Protein AF-A0A5B7ESR0-F1 (afdb_monomer_lite)

pLDDT: mean 87.32, std 8.16, range [59.41, 95.38]

Sequence (45 aa):
MCIIETKLKVEIHVNFKEEGYNSWRRDRKGKGGGGVLIIVCDNMW

Structure (mmCIF, N/CA/C/O backbone):
data_AF-A0A5B7ESR0-F1
#
_entry.id   AF-A0A5B7ESR0-F1
#
loop_
_atom_site.group_PDB
_atom_site.id
_atom_site.type_symbol
_atom_site.label_atom_id
_atom_site.label_alt_id
_atom_site.label_comp_id
_atom_site.label_asym_id
_atom_site.label_entity_id
_atom_site.label_seq_id
_atom_site.pdbx_PDB_ins_code
_atom_site.Cartn_x
_atom_site.Cartn_y
_atom_site.Cartn_z
_atom_site.occupancy
_atom_site.B_iso_or_equiv
_atom_site.auth_seq_id
_atom_site.auth_comp_id
_atom_site.auth_asym_id
_atom_site.auth_atom_id
_atom_site.pdbx_PDB_model_num
ATOM 1 N N . MET A 1 1 ? -10.666 4.430 1.301 1.00 93.38 1 MET A N 1
ATOM 2 C CA . MET A 1 1 ? -9.764 5.388 0.626 1.00 93.38 1 MET A CA 1
ATOM 3 C C . MET A 1 1 ? -8.901 4.644 -0.386 1.00 93.38 1 MET A C 1
ATOM 5 O O . MET A 1 1 ? -8.468 3.538 -0.088 1.00 93.38 1 MET A O 1
ATOM 9 N N . CYS A 1 2 ? -8.671 5.209 -1.573 1.00 95.19 2 CYS A N 1
ATOM 10 C CA . CYS A 1 2 ? -7.813 4.615 -2.603 1.00 95.19 2 CYS A CA 1
ATOM 11 C C . CYS A 1 2 ? -6.765 5.642 -3.040 1.00 95.19 2 CYS A C 1
ATOM 13 O O . CYS A 1 2 ? -7.124 6.763 -3.396 1.00 95.19 2 CYS A O 1
ATOM 15 N N . ILE A 1 3 ? -5.491 5.260 -2.995 1.00 94.19 3 ILE A N 1
ATOM 16 C CA . ILE A 1 3 ? -4.353 6.086 -3.400 1.00 94.19 3 ILE A CA 1
ATOM 17 C C . ILE A 1 3 ? -3.672 5.384 -4.574 1.00 94.19 3 ILE A C 1
ATOM 19 O O . ILE A 1 3 ? -3.228 4.242 -4.450 1.00 94.19 3 ILE A O 1
ATOM 23 N N . ILE A 1 4 ? -3.597 6.067 -5.714 1.00 93.81 4 ILE A N 1
ATOM 24 C CA . ILE A 1 4 ? -2.950 5.583 -6.941 1.00 93.81 4 ILE A CA 1
ATOM 25 C C . ILE A 1 4 ? -1.609 6.282 -7.152 1.00 93.81 4 ILE A C 1
ATOM 27 O O . ILE A 1 4 ? -1.365 7.335 -6.570 1.00 93.81 4 ILE A O 1
ATOM 31 N N . GLU A 1 5 ? -0.756 5.707 -8.004 1.00 94.12 5 GLU A N 1
ATOM 32 C CA . GLU A 1 5 ? 0.584 6.247 -8.281 1.00 94.12 5 GLU A CA 1
ATOM 33 C C . GLU A 1 5 ? 1.394 6.425 -6.987 1.00 94.12 5 GLU A C 1
ATOM 35 O O . GLU A 1 5 ? 2.047 7.445 -6.771 1.00 94.12 5 GLU A O 1
ATOM 40 N N . THR A 1 6 ? 1.356 5.414 -6.111 1.00 91.44 6 THR A N 1
ATOM 41 C CA . THR A 1 6 ? 2.090 5.432 -4.835 1.00 91.44 6 THR A CA 1
ATOM 42 C C . THR A 1 6 ? 3.602 5.506 -5.039 1.00 91.44 6 THR A C 1
ATOM 44 O O . THR A 1 6 ? 4.316 5.946 -4.141 1.00 91.44 6 THR A O 1
ATOM 47 N N . LYS A 1 7 ? 4.102 5.078 -6.212 1.00 90.75 7 LYS A N 1
ATOM 48 C CA . LYS A 1 7 ? 5.529 5.057 -6.590 1.00 90.75 7 LYS A CA 1
ATOM 49 C C . LYS A 1 7 ? 6.407 4.299 -5.590 1.00 90.75 7 LYS A C 1
ATOM 51 O O . LYS A 1 7 ? 7.626 4.477 -5.556 1.00 90.75 7 LYS A O 1
ATOM 56 N N . LEU A 1 8 ? 5.791 3.428 -4.792 1.00 89.12 8 LEU A N 1
ATOM 57 C CA . LEU A 1 8 ? 6.482 2.580 -3.837 1.00 89.12 8 LEU A CA 1
ATOM 58 C C . LEU A 1 8 ? 7.127 1.401 -4.561 1.00 89.12 8 LEU A C 1
ATOM 60 O O . LEU A 1 8 ? 6.594 0.861 -5.534 1.00 89.12 8 LEU A O 1
ATOM 64 N N . LYS A 1 9 ? 8.303 1.011 -4.069 1.00 87.62 9 LYS A N 1
ATOM 65 C CA . LYS A 1 9 ? 9.030 -0.176 -4.520 1.00 87.62 9 LYS A CA 1
ATOM 66 C C . LYS A 1 9 ? 8.776 -1.322 -3.549 1.00 87.62 9 LYS A C 1
ATOM 68 O O . LYS A 1 9 ? 8.684 -1.094 -2.347 1.00 87.62 9 LYS A O 1
ATOM 73 N N . VAL A 1 10 ? 8.764 -2.551 -4.065 1.00 81.56 10 VAL A N 1
ATOM 74 C CA . VAL A 1 10 ? 8.564 -3.767 -3.255 1.00 81.56 10 VAL A CA 1
ATOM 75 C C . VAL A 1 10 ? 9.597 -3.911 -2.130 1.00 81.56 10 VAL A C 1
ATOM 77 O O . VAL A 1 10 ? 9.276 -4.396 -1.056 1.00 81.56 10 VAL A O 1
ATOM 80 N N . GLU A 1 11 ? 10.819 -3.427 -2.352 1.00 85.06 11 GLU A N 1
ATOM 81 C CA . GLU A 1 11 ? 11.922 -3.456 -1.380 1.00 85.06 11 GLU A CA 1
ATOM 82 C C . GLU A 1 11 ? 11.697 -2.502 -0.193 1.00 85.06 11 GLU A C 1
ATOM 84 O O . GLU A 1 11 ? 12.271 -2.685 0.881 1.00 85.06 11 GLU A O 1
ATOM 89 N N . ILE A 1 12 ? 10.842 -1.490 -0.372 1.00 83.88 12 ILE A N 1
ATOM 90 C CA . ILE A 1 12 ? 10.506 -0.512 0.658 1.00 83.88 12 ILE A CA 1
ATOM 91 C C . ILE A 1 12 ? 9.407 -1.106 1.545 1.00 83.88 12 ILE A C 1
ATOM 93 O O . ILE A 1 12 ? 8.214 -1.124 1.209 1.00 83.88 12 ILE A O 1
ATOM 97 N N . HIS A 1 13 ? 9.825 -1.589 2.711 1.00 80.50 13 HIS A N 1
ATOM 98 C CA . HIS A 1 13 ? 8.936 -2.101 3.744 1.00 80.50 13 HIS A CA 1
ATOM 99 C C . HIS A 1 13 ? 8.398 -0.932 4.572 1.00 80.50 13 HIS A C 1
ATOM 101 O O . HIS A 1 13 ? 9.054 -0.437 5.483 1.00 80.50 13 HIS A O 1
ATOM 107 N N . VAL A 1 14 ? 7.195 -0.479 4.226 1.00 82.94 14 VAL A N 1
ATOM 108 C CA . VAL A 1 14 ? 6.438 0.526 4.981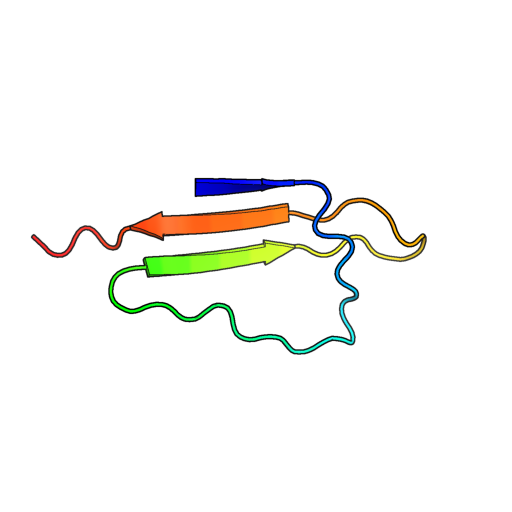 1.00 82.94 14 VAL A CA 1
ATOM 109 C C . VAL A 1 14 ? 5.158 -0.144 5.438 1.00 82.94 14 VAL A C 1
ATOM 111 O O . VAL A 1 14 ? 4.445 -0.731 4.620 1.00 82.94 14 VAL A O 1
ATOM 114 N N . ASN A 1 15 ? 4.891 -0.069 6.737 1.00 81.94 15 ASN A N 1
ATOM 115 C CA . ASN A 1 15 ? 3.673 -0.594 7.324 1.00 81.94 15 ASN A CA 1
ATOM 116 C C . ASN A 1 15 ? 2.619 0.517 7.393 1.00 81.94 15 ASN A C 1
ATOM 118 O O . ASN A 1 15 ? 2.766 1.459 8.165 1.00 81.94 15 ASN A O 1
ATOM 122 N N . PHE A 1 16 ? 1.564 0.400 6.589 1.00 81.81 16 PHE A N 1
ATOM 123 C CA . PHE A 1 16 ? 0.403 1.291 6.630 1.00 81.81 16 PHE A CA 1
ATOM 124 C C . PHE A 1 16 ? -0.636 0.706 7.589 1.00 81.81 16 PHE A C 1
ATOM 126 O O . PHE A 1 16 ? -1.698 0.256 7.157 1.00 81.81 16 PHE A O 1
ATOM 133 N N . LYS A 1 17 ? -0.294 0.622 8.876 1.00 84.88 17 LYS A N 1
ATOM 134 C CA . LYS A 1 17 ? -1.217 0.142 9.906 1.00 84.88 17 LYS A CA 1
ATOM 135 C C . LYS A 1 17 ? -1.764 1.335 10.673 1.00 84.88 17 LYS A C 1
ATOM 137 O O . LYS A 1 17 ? -1.013 1.992 11.383 1.00 84.88 17 LYS A O 1
ATOM 142 N N . GLU A 1 18 ? -3.057 1.564 10.514 1.00 87.88 18 GLU A N 1
ATOM 143 C CA . GLU A 1 18 ? -3.827 2.568 11.241 1.00 87.88 18 GLU A CA 1
ATOM 144 C C . GLU A 1 18 ? -4.908 1.841 12.047 1.00 87.88 18 GLU A C 1
ATOM 146 O O . GLU A 1 18 ? -5.420 0.809 11.605 1.00 87.88 18 GLU A O 1
ATOM 151 N N . GLU A 1 19 ? -5.221 2.319 13.249 1.00 91.06 19 GLU A N 1
ATOM 152 C CA . GLU A 1 19 ? -6.219 1.671 14.102 1.00 91.06 19 GLU A CA 1
ATOM 153 C C . GLU A 1 19 ? -7.617 1.764 13.476 1.00 91.06 19 GLU A C 1
ATOM 155 O O . GLU A 1 19 ? -8.044 2.829 13.037 1.00 91.06 19 GLU A O 1
ATOM 160 N N . GLY A 1 20 ? -8.331 0.635 13.413 1.00 92.69 20 GLY A N 1
ATOM 161 C CA . GLY A 1 20 ? -9.652 0.565 12.786 1.00 92.69 20 GLY A CA 1
ATOM 162 C C . GLY A 1 20 ? -9.625 0.641 11.258 1.00 92.69 20 GLY A C 1
ATOM 163 O O . GLY A 1 20 ? -10.659 0.918 10.655 1.00 92.69 20 GLY A O 1
ATOM 164 N N . TYR A 1 21 ? -8.472 0.412 10.617 1.00 92.50 21 TYR A N 1
ATOM 165 C CA . TYR A 1 21 ? -8.379 0.318 9.164 1.00 92.50 21 TYR A CA 1
ATOM 166 C C . TYR A 1 21 ? -7.504 -0.849 8.704 1.00 92.50 21 TYR A C 1
ATOM 168 O O . TYR A 1 21 ? -6.319 -0.951 9.030 1.00 92.50 21 TYR A O 1
ATOM 176 N N . ASN A 1 22 ? -8.050 -1.653 7.799 1.00 91.75 22 ASN A N 1
ATOM 177 C CA . ASN A 1 22 ? -7.279 -2.586 6.997 1.00 91.75 22 ASN A CA 1
ATOM 178 C C . ASN A 1 22 ? -6.692 -1.894 5.762 1.00 91.75 22 ASN A C 1
ATOM 180 O O . ASN A 1 22 ? -7.350 -1.088 5.096 1.00 91.75 22 ASN A O 1
ATOM 184 N N . SER A 1 23 ? -5.456 -2.250 5.407 1.00 92.62 23 SER A N 1
ATOM 185 C CA . SER A 1 23 ? -4.794 -1.737 4.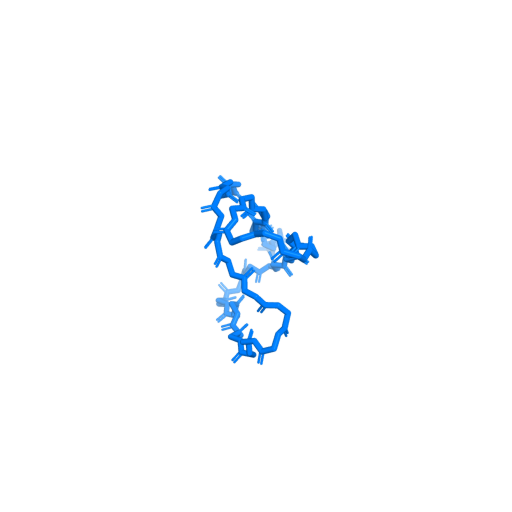211 1.00 92.62 23 SER A CA 1
ATOM 186 C C . SER A 1 23 ? -4.242 -2.851 3.319 1.00 92.62 23 SER A C 1
ATOM 188 O O . SER A 1 23 ? -3.705 -3.857 3.782 1.00 92.62 23 SER A O 1
ATOM 190 N N . TRP A 1 24 ? -4.366 -2.659 2.005 1.00 92.56 24 TRP A N 1
ATOM 191 C CA . TRP A 1 24 ? -3.802 -3.527 0.975 1.00 92.56 24 TRP A CA 1
ATOM 192 C C . TRP A 1 24 ? -2.976 -2.703 0.003 1.00 92.56 24 TRP A C 1
ATOM 194 O O . TRP A 1 24 ? -3.449 -1.716 -0.564 1.00 92.56 24 TRP A O 1
ATOM 204 N N . ARG A 1 25 ? -1.742 -3.144 -0.232 1.00 91.75 25 ARG A N 1
ATOM 205 C CA . ARG A 1 25 ? -0.791 -2.490 -1.128 1.00 91.75 25 ARG A CA 1
ATOM 206 C C . ARG A 1 25 ? -0.459 -3.398 -2.299 1.00 91.75 25 ARG A C 1
ATOM 208 O O . ARG A 1 25 ? -0.229 -4.593 -2.126 1.00 91.75 25 ARG A O 1
ATOM 215 N N . ARG A 1 26 ? -0.358 -2.815 -3.491 1.00 91.75 26 ARG A N 1
ATOM 216 C CA . ARG A 1 26 ? 0.2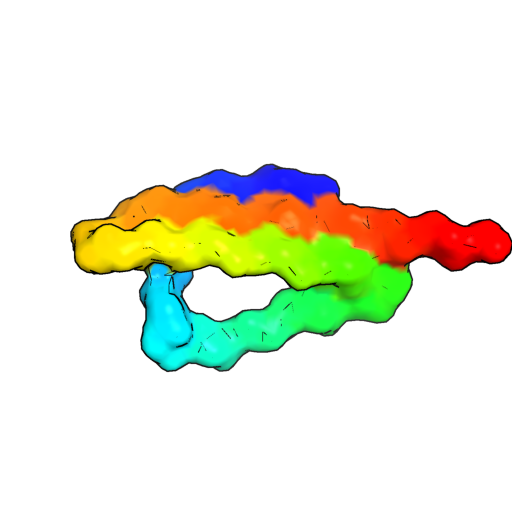25 -3.473 -4.657 1.00 91.75 26 ARG A CA 1
ATOM 217 C C . ARG A 1 26 ? 1.199 -2.530 -5.338 1.00 91.75 26 ARG A C 1
ATOM 219 O O . ARG A 1 26 ? 0.789 -1.541 -5.940 1.00 91.75 26 ARG A O 1
ATOM 226 N N . ASP A 1 27 ? 2.476 -2.881 -5.284 1.00 91.19 27 ASP A N 1
ATOM 227 C CA . ASP A 1 27 ? 3.530 -2.122 -5.951 1.00 91.19 27 ASP A CA 1
ATOM 228 C C . ASP A 1 27 ? 3.662 -2.547 -7.413 1.00 91.19 27 ASP A C 1
ATOM 230 O O . ASP A 1 27 ? 3.465 -3.715 -7.776 1.00 91.19 27 ASP A O 1
ATOM 234 N N . ARG A 1 28 ? 4.028 -1.597 -8.277 1.00 90.81 28 ARG A N 1
ATOM 235 C CA . ARG A 1 28 ? 4.382 -1.914 -9.660 1.00 90.81 28 ARG A CA 1
ATOM 236 C C . ARG A 1 28 ? 5.779 -2.534 -9.685 1.00 90.81 28 ARG A C 1
ATOM 238 O O . ARG A 1 28 ? 6.724 -1.986 -9.128 1.00 90.81 28 ARG A O 1
ATOM 245 N N . LYS A 1 29 ? 5.935 -3.656 -10.389 1.00 86.06 29 LYS A N 1
ATOM 246 C CA . LYS A 1 29 ? 7.259 -4.226 -10.675 1.00 86.06 29 LYS A CA 1
ATOM 247 C C . LYS A 1 29 ? 7.961 -3.405 -11.767 1.00 86.06 29 LYS A C 1
ATOM 249 O O . LYS A 1 29 ? 7.355 -3.102 -12.795 1.00 86.06 29 LYS A O 1
ATOM 254 N N . GLY A 1 30 ? 9.244 -3.094 -11.577 1.00 82.00 30 GLY A N 1
ATOM 255 C CA . GLY A 1 30 ? 10.081 -2.435 -12.586 1.00 82.00 30 GLY A CA 1
ATOM 256 C C . GLY A 1 30 ? 10.086 -0.902 -12.507 1.00 82.00 30 GLY A C 1
ATOM 257 O O . GLY A 1 30 ? 10.509 -0.341 -11.501 1.00 82.00 30 GLY A O 1
ATOM 258 N N . LYS A 1 31 ? 9.701 -0.219 -13.600 1.00 74.44 31 LYS A N 1
ATOM 259 C CA . LYS A 1 31 ? 9.812 1.252 -13.750 1.00 74.44 31 LYS A CA 1
ATOM 260 C C . LYS A 1 31 ? 9.095 1.995 -12.604 1.00 74.44 31 LYS A C 1
ATOM 262 O O . LYS A 1 31 ? 7.994 1.606 -12.231 1.00 74.44 31 LYS A O 1
ATOM 267 N N . GLY A 1 32 ? 9.700 3.080 -12.103 1.00 70.50 32 GLY A N 1
ATOM 268 C CA . GLY A 1 32 ? 9.337 3.805 -10.866 1.00 70.50 32 GLY A CA 1
ATOM 269 C C . GLY A 1 32 ? 8.037 4.627 -10.867 1.00 70.50 32 GLY A C 1
ATOM 270 O O . GLY A 1 32 ? 8.002 5.702 -10.277 1.00 70.50 32 GLY A O 1
ATOM 271 N N . GLY A 1 33 ? 6.989 4.150 -11.539 1.00 81.69 33 GLY A N 1
ATOM 272 C CA . GLY A 1 33 ? 5.642 4.734 -11.528 1.00 81.69 33 GLY A CA 1
ATOM 273 C C . GLY A 1 33 ? 4.588 3.700 -11.133 1.00 81.69 33 GLY A C 1
ATOM 274 O O . GLY A 1 33 ? 4.886 2.513 -11.051 1.00 81.69 33 GLY A O 1
ATOM 275 N N . GLY A 1 34 ? 3.339 4.111 -10.954 1.00 90.69 34 GLY A N 1
ATOM 276 C CA . GLY A 1 34 ? 2.226 3.230 -10.608 1.00 90.69 34 GLY A CA 1
ATOM 277 C C . GLY A 1 34 ? 2.204 2.793 -9.145 1.00 90.69 34 GLY A C 1
ATOM 278 O O . GLY A 1 34 ? 2.782 3.430 -8.266 1.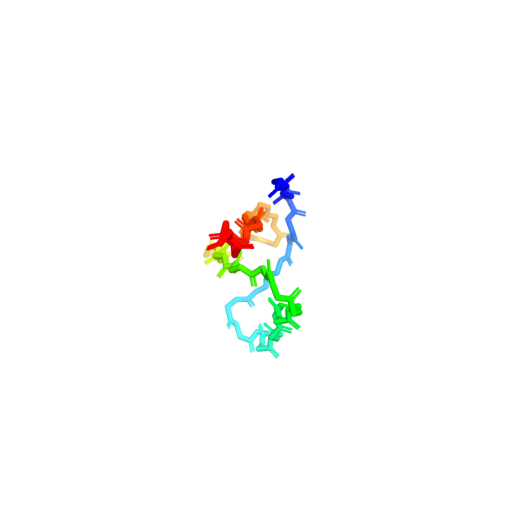00 90.69 34 GLY A O 1
ATOM 279 N N . GLY A 1 35 ? 1.500 1.689 -8.902 1.00 92.81 35 GLY A N 1
ATOM 280 C CA . GLY A 1 35 ? 1.209 1.189 -7.562 1.00 92.81 35 GLY A CA 1
ATOM 281 C C . GLY A 1 35 ? -0.116 1.722 -7.019 1.00 92.81 35 GLY A C 1
ATOM 282 O O . GLY A 1 35 ? -0.606 2.771 -7.441 1.00 92.81 35 GLY A O 1
ATOM 283 N N . VAL A 1 36 ? -0.715 0.954 -6.113 1.00 94.62 36 VAL A N 1
ATOM 284 C CA . VAL A 1 36 ? -1.985 1.287 -5.465 1.00 94.62 36 VAL A CA 1
ATOM 285 C C . VAL A 1 36 ? -1.946 0.901 -3.991 1.00 94.62 36 VAL A C 1
ATOM 287 O O . VAL A 1 36 ? -1.380 -0.131 -3.621 1.00 94.62 36 VAL A O 1
ATOM 290 N N . LEU A 1 37 ? -2.561 1.737 -3.163 1.00 94.38 37 LEU A N 1
ATOM 291 C CA . LEU A 1 37 ? -2.849 1.473 -1.762 1.00 94.38 37 LEU A CA 1
ATOM 292 C C . LEU A 1 37 ? -4.348 1.665 -1.534 1.00 94.38 37 LEU A C 1
ATOM 294 O O . LEU A 1 37 ? -4.911 2.718 -1.836 1.00 94.38 37 LEU A O 1
ATOM 298 N N . ILE A 1 38 ? -4.988 0.631 -1.006 1.00 95.38 38 ILE A N 1
ATOM 299 C CA . ILE A 1 38 ? -6.395 0.632 -0.627 1.00 95.38 38 ILE A CA 1
ATOM 300 C C . ILE A 1 38 ? -6.445 0.572 0.890 1.00 95.38 38 ILE A C 1
ATOM 302 O O . ILE A 1 38 ? -5.813 -0.291 1.488 1.00 95.38 38 ILE A O 1
ATOM 306 N N . ILE A 1 39 ? -7.197 1.481 1.498 1.00 94.69 39 ILE A N 1
ATOM 307 C CA . ILE A 1 39 ? -7.442 1.519 2.939 1.00 94.69 39 ILE A CA 1
ATOM 308 C C . ILE A 1 39 ? -8.951 1.435 3.143 1.00 94.69 39 ILE A C 1
ATOM 310 O O . ILE A 1 39 ? -9.702 2.226 2.561 1.00 94.69 39 ILE A O 1
ATOM 314 N N . VAL A 1 40 ? -9.400 0.480 3.941 1.00 93.81 40 VAL A N 1
ATOM 315 C CA . VAL A 1 40 ? -10.812 0.227 4.231 1.00 93.81 40 VAL A CA 1
ATOM 316 C C . VAL A 1 40 ? -11.009 0.391 5.728 1.00 93.81 40 VAL A C 1
ATOM 318 O O . VAL A 1 40 ? -10.205 -0.120 6.497 1.00 93.81 40 VAL A O 1
ATOM 321 N N . CYS A 1 41 ? -12.039 1.142 6.123 1.00 92.94 41 CYS A N 1
ATOM 322 C CA . CYS A 1 41 ? -12.428 1.238 7.526 1.00 92.94 41 CYS A CA 1
ATOM 323 C C . CYS A 1 41 ? -12.917 -0.134 7.975 1.00 92.94 41 CYS A C 1
ATOM 325 O O . CYS A 1 41 ? -13.747 -0.750 7.299 1.00 92.94 41 CYS A O 1
ATOM 327 N N . ASP A 1 42 ? -12.401 -0.600 9.097 1.00 89.00 42 ASP A N 1
ATOM 328 C CA . ASP A 1 42 ? -12.906 -1.786 9.749 1.00 89.00 42 ASP A CA 1
ATOM 329 C C . ASP A 1 42 ? -14.295 -1.415 10.240 1.00 89.00 42 ASP A C 1
ATOM 331 O O . ASP A 1 42 ? -14.455 -0.492 11.037 1.00 89.00 42 ASP A O 1
ATOM 335 N N . ASN A 1 43 ? -15.325 -2.082 9.719 1.00 74.38 43 ASN A N 1
ATOM 336 C CA . ASN A 1 43 ? -16.67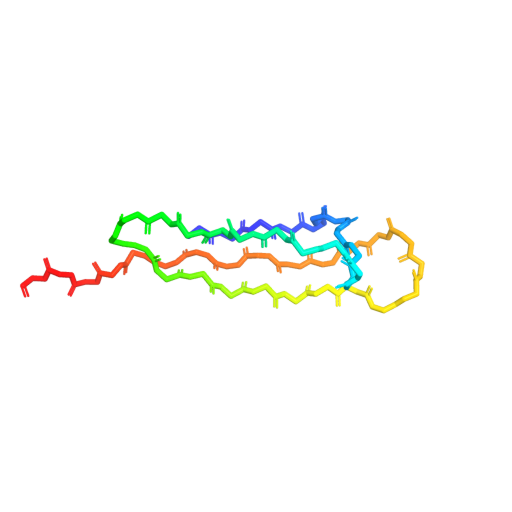3 -1.947 10.256 1.00 74.38 43 ASN A CA 1
ATOM 337 C C . ASN A 1 43 ? -16.689 -2.595 11.649 1.00 74.38 43 ASN A C 1
ATOM 339 O O . ASN A 1 43 ? -17.173 -3.709 11.820 1.00 74.38 43 ASN A O 1
ATOM 343 N N . MET A 1 44 ? -16.114 -1.894 12.625 1.00 64.06 44 MET A N 1
ATOM 344 C CA . MET A 1 44 ? -16.235 -2.165 14.047 1.00 64.06 44 MET A CA 1
ATOM 345 C C . MET A 1 44 ? -17.557 -1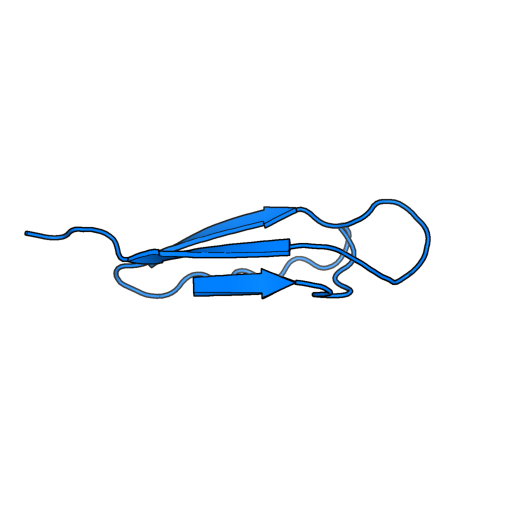.552 14.506 1.00 64.06 44 MET A C 1
ATOM 347 O O . MET A 1 44 ? -17.591 -0.466 15.081 1.00 64.06 44 MET A O 1
ATOM 351 N N . TRP A 1 45 ? -18.647 -2.220 14.137 1.00 59.41 45 TRP A N 1
ATOM 352 C CA . TRP A 1 45 ? -19.930 -2.086 14.819 1.00 59.41 45 TRP A CA 1
ATOM 353 C C . TRP A 1 45 ? -20.025 -3.173 15.883 1.00 59.41 45 TRP A C 1
ATOM 355 O O . TRP A 1 45 ? -19.608 -4.315 15.577 1.00 59.41 45 TRP A O 1
#

Foldseek 3Di:
DKDKFPLDDPPDDDDPDDPQKDKDWDDDPDDRTIIMMDIDGNPPD

Secondary structure (DSSP, 8-state):
-EEE-----TT------BTTEEEEEEPPSSSS---EEEEEE----

Radius of gyration: 11.77 Å; chains: 1; bounding box: 32×10×29 Å

Organism: Portunus trituberculatus (NCBI:txid210409)